Protein AF-A7T3Q7-F1 (afdb_monomer)

Mean predicted aligned error: 3.35 Å

Radius of gyration: 12.94 Å; Cα contacts (8 Å, |Δi|>4): 328; chains: 1; bounding box: 34×19×35 Å

Sequence (112 aa):
LTSINTNRLPGLTSINTNTWPGLTSINTNRLPGLTSINTNRLPGLTSINTNRLPGLTSINTNRLPGLTSINTNRLPGLTSINTNRLPGLTSINTNRLPGLTSINTNRLPGLT

Foldseek 3Di:
DQEAAAEDDEPAAEAAAEEDPNHAEYAAEDYQNHAEYEHYHYQRHAEYHEEQHQNHAEYEYEQHQNHAEYEYENHQNHAEYEYENHQNHADYHYYNHVNHNDYHYYDHVNHD

Organism: Nematostella vectensis (NCBI:txid45351)

Secondary structure (DSSP, 8-state):
--EEEEES-TT--EEEE---TT--EEEEE--TT--EEEEE--TT--EEEEE--TT--EEEEE--TT--EEEEE--TT--EEEEE--TT--EEEEE--TT--EEEEE--TT--

InterPro domains:
  IPR026135 Uncharacterised protein C6orf15 [PTHR15817] (2-112)

Solvent-accessible surface area (backbone atoms only — not comparable to full-atom values): 5360 Å² total; per-residue (Å²): 118,44,65,49,79,48,65,69,50,80,82,41,46,66,47,80,48,60,71,46,87,64,29,32,36,42,38,40,36,49,26,61,55,23,33,39,40,39,40,35,52,26,59,54,24,33,39,41,38,41,35,45,22,53,42,22,33,40,40,40,40,36,45,21,51,40,22,33,39,40,39,41,35,44,24,50,40,22,32,40,39,40,41,34,43,26,47,39,26,61,44,77,48,77,43,62,47,84,39,54,77,46,77,48,78,42,62,45,84,37,56,126

Structure (mmCIF, N/CA/C/O backbone):
data_AF-A7T3Q7-F1
#
_entry.id   AF-A7T3Q7-F1
#
loop_
_atom_site.group_PDB
_atom_site.id
_atom_site.type_symbol
_atom_site.label_atom_id
_atom_site.label_alt_id
_atom_site.label_comp_id
_atom_site.label_asym_id
_atom_site.label_entity_id
_atom_site.label_seq_id
_atom_site.pdbx_PDB_ins_code
_atom_site.Cartn_x
_atom_site.Cartn_y
_atom_site.Cartn_z
_atom_site.occupancy
_atom_site.B_iso_or_equiv
_atom_site.auth_seq_id
_atom_site.auth_comp_id
_atom_site.auth_asym_id
_atom_site.auth_atom_id
_atom_site.pdbx_PDB_model_num
ATOM 1 N N . LEU A 1 1 ? 20.546 1.817 -0.954 1.00 73.94 1 LEU A N 1
ATOM 2 C CA . LEU A 1 1 ? 19.454 1.421 -0.032 1.00 73.94 1 LEU A CA 1
ATOM 3 C C . LEU A 1 1 ? 18.258 1.010 -0.872 1.00 73.94 1 LEU A C 1
ATOM 5 O O . LEU A 1 1 ? 17.788 1.831 -1.645 1.00 73.94 1 LEU A O 1
ATOM 9 N N . THR A 1 2 ? 17.824 -0.245 -0.773 1.00 90.69 2 THR A N 1
ATOM 10 C CA . THR A 1 2 ? 16.707 -0.790 -1.570 1.00 90.69 2 THR A CA 1
ATOM 11 C C . THR A 1 2 ? 15.429 -0.973 -0.756 1.00 90.69 2 THR A C 1
ATOM 13 O O . THR A 1 2 ? 14.373 -1.238 -1.321 1.00 90.69 2 THR A O 1
ATOM 16 N N . SER A 1 3 ? 15.487 -0.810 0.566 1.00 95.00 3 SER A N 1
ATOM 17 C CA . SER A 1 3 ? 14.326 -0.947 1.443 1.00 95.00 3 SER A CA 1
ATOM 18 C C . SER A 1 3 ? 14.302 0.117 2.535 1.00 95.00 3 SER A C 1
ATOM 20 O O . SER A 1 3 ? 15.350 0.555 3.015 1.00 95.00 3 SER A O 1
ATOM 22 N N . ILE A 1 4 ? 13.091 0.508 2.936 1.00 95.38 4 ILE A N 1
ATOM 23 C CA . ILE A 1 4 ? 12.827 1.301 4.141 1.00 95.38 4 ILE A CA 1
ATOM 24 C C . ILE A 1 4 ? 12.087 0.412 5.133 1.00 95.38 4 ILE A C 1
ATOM 26 O O . ILE A 1 4 ? 11.054 -0.170 4.804 1.00 95.38 4 ILE A O 1
ATOM 30 N N . ASN A 1 5 ? 12.592 0.346 6.364 1.00 96.38 5 ASN A N 1
ATOM 31 C CA . ASN A 1 5 ? 11.947 -0.361 7.463 1.00 96.38 5 ASN A CA 1
ATOM 32 C C . ASN A 1 5 ? 11.730 0.609 8.624 1.00 96.38 5 ASN A C 1
ATOM 34 O O . ASN A 1 5 ? 12.686 1.054 9.254 1.00 96.38 5 ASN A O 1
ATOM 38 N N . THR A 1 6 ? 10.473 0.927 8.918 1.00 95.88 6 THR A N 1
ATOM 39 C CA . THR A 1 6 ? 10.090 1.805 10.029 1.00 95.88 6 THR A CA 1
ATOM 40 C C . THR A 1 6 ? 9.391 0.978 11.099 1.00 95.88 6 THR A C 1
ATOM 42 O O . THR A 1 6 ? 8.323 0.410 10.854 1.00 95.88 6 THR A O 1
ATOM 45 N N . ASN A 1 7 ? 9.996 0.876 12.285 1.00 94.44 7 ASN A N 1
ATOM 46 C CA . ASN A 1 7 ? 9.530 -0.020 13.342 1.00 94.44 7 ASN A CA 1
ATOM 47 C C . ASN A 1 7 ? 9.662 0.635 14.722 1.00 94.44 7 ASN A C 1
ATOM 49 O O . ASN A 1 7 ? 10.722 1.170 15.029 1.00 94.44 7 ASN A O 1
ATOM 53 N N . ARG A 1 8 ? 8.612 0.553 15.554 1.00 87.69 8 ARG A N 1
ATOM 54 C CA . ARG A 1 8 ? 8.638 0.963 16.978 1.00 87.69 8 ARG A CA 1
ATOM 55 C C . ARG A 1 8 ? 9.164 2.386 17.228 1.00 87.69 8 ARG A C 1
ATOM 57 O O . ARG A 1 8 ? 9.870 2.621 18.202 1.00 87.69 8 ARG A O 1
ATOM 64 N N . LEU A 1 9 ? 8.798 3.340 16.376 1.00 85.12 9 LEU A N 1
ATOM 65 C CA . LEU A 1 9 ? 9.084 4.754 16.605 1.00 85.12 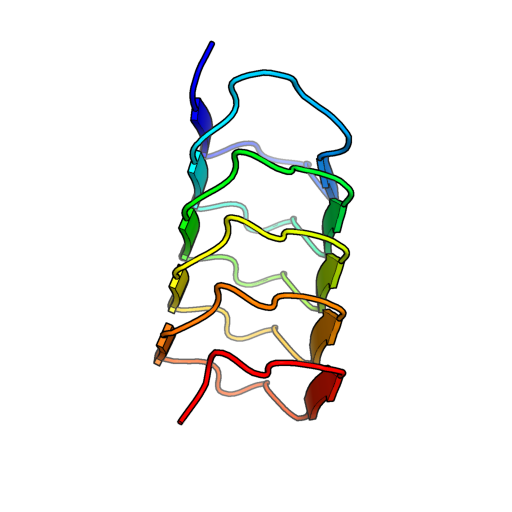9 LEU A CA 1
ATOM 66 C C . LEU A 1 9 ? 7.909 5.407 17.350 1.00 85.12 9 LEU A C 1
ATOM 68 O O . LEU A 1 9 ? 6.837 5.571 16.756 1.00 85.12 9 LEU A O 1
ATOM 72 N N . PRO A 1 10 ? 8.059 5.754 18.642 1.00 82.44 10 PRO A N 1
ATOM 73 C CA . PRO A 1 10 ? 7.056 6.541 19.348 1.00 82.44 10 PRO A CA 1
ATOM 74 C C . PRO A 1 10 ? 7.016 7.973 18.794 1.00 82.44 10 PRO A C 1
ATOM 76 O O . PRO A 1 10 ? 8.017 8.489 18.306 1.00 82.44 10 PRO A O 1
ATOM 79 N N . GLY A 1 11 ? 5.847 8.613 18.849 1.00 83.94 11 GLY A N 1
ATOM 80 C CA . GLY A 1 11 ? 5.670 10.012 18.435 1.00 83.94 11 GLY A CA 1
ATOM 81 C C . GLY A 1 11 ? 5.666 10.272 16.923 1.00 83.94 11 GLY A C 1
ATOM 82 O O . GLY A 1 11 ? 5.387 11.393 16.512 1.00 83.94 11 GLY A O 1
ATOM 83 N N . LEU A 1 12 ? 5.921 9.265 16.079 1.00 93.44 12 LEU A N 1
ATOM 84 C CA . LEU A 1 12 ? 5.836 9.430 14.629 1.00 93.44 12 LEU A CA 1
ATOM 85 C C . LEU A 1 12 ? 4.372 9.500 14.180 1.00 93.44 12 LEU A C 1
ATOM 87 O O . LEU A 1 12 ? 3.644 8.518 14.308 1.00 93.44 12 LEU A O 1
ATOM 91 N N . THR A 1 13 ? 3.966 10.642 13.626 1.00 95.19 13 THR A N 1
ATOM 92 C CA . THR A 1 13 ? 2.577 10.911 13.217 1.00 95.19 13 THR A CA 1
ATOM 93 C C . THR A 1 13 ? 2.327 10.725 11.726 1.00 95.19 13 THR A C 1
ATOM 95 O O . THR A 1 13 ? 1.205 10.417 11.333 1.00 95.19 13 THR A O 1
ATOM 98 N N . SER A 1 14 ? 3.350 10.857 10.879 1.00 96.06 14 SER A N 1
ATOM 99 C CA . SER A 1 14 ? 3.217 10.669 9.431 1.00 96.06 14 SER A CA 1
ATOM 100 C C . SER A 1 14 ? 4.471 10.065 8.808 1.00 96.06 14 SER A C 1
ATOM 102 O O . SER A 1 14 ? 5.586 10.276 9.284 1.00 96.06 14 SER A O 1
ATOM 104 N N . ILE A 1 15 ? 4.283 9.319 7.720 1.00 97.12 15 ILE A N 1
ATOM 105 C CA . ILE A 1 15 ? 5.360 8.863 6.838 1.00 97.12 15 ILE A CA 1
ATOM 106 C C . ILE A 1 15 ? 5.066 9.376 5.436 1.00 97.12 15 ILE A C 1
ATOM 108 O O . ILE A 1 15 ? 3.999 9.116 4.883 1.00 97.12 15 ILE A O 1
ATOM 112 N N . ASN A 1 16 ? 6.042 10.064 4.849 1.00 96.94 16 ASN A N 1
ATOM 113 C CA . ASN A 1 16 ? 5.993 10.508 3.464 1.00 96.94 16 ASN A CA 1
ATOM 114 C C . ASN A 1 16 ? 7.213 9.953 2.730 1.00 96.94 16 ASN A C 1
ATOM 116 O O . ASN A 1 16 ? 8.347 10.313 3.043 1.00 96.94 16 ASN A O 1
ATOM 120 N N . THR A 1 17 ? 6.986 9.077 1.756 1.00 95.69 17 THR A N 1
ATOM 121 C CA . THR A 1 17 ? 8.044 8.544 0.894 1.00 95.69 17 THR A CA 1
ATOM 122 C C . THR A 1 17 ? 7.813 9.025 -0.529 1.00 95.69 17 THR A C 1
ATOM 124 O O . THR A 1 17 ? 6.788 8.726 -1.140 1.00 95.69 17 THR A O 1
ATOM 127 N N . ASN A 1 18 ? 8.772 9.785 -1.046 1.00 93.38 18 ASN A N 1
ATOM 128 C CA . ASN A 1 18 ? 8.765 10.319 -2.405 1.00 93.38 18 ASN A CA 1
ATOM 129 C C . ASN A 1 18 ? 9.850 9.641 -3.249 1.00 93.38 18 ASN A C 1
ATOM 131 O O . ASN A 1 18 ? 10.477 8.689 -2.790 1.00 93.38 18 ASN A O 1
ATOM 135 N N . THR A 1 19 ? 10.073 10.146 -4.465 1.00 88.75 19 THR A N 1
ATOM 136 C CA . THR A 1 19 ? 11.057 9.649 -5.431 1.00 88.75 19 THR A CA 1
ATOM 137 C C . THR A 1 19 ? 12.378 9.241 -4.778 1.00 88.75 19 THR A C 1
ATOM 139 O O . THR A 1 19 ? 13.117 10.071 -4.258 1.00 88.75 19 THR A O 1
ATOM 142 N N . TRP A 1 20 ? 12.682 7.950 -4.868 1.00 88.31 20 TRP A N 1
ATOM 143 C CA . TRP A 1 20 ? 13.904 7.334 -4.378 1.00 88.31 20 TRP A CA 1
ATOM 144 C C . TRP A 1 20 ? 14.364 6.293 -5.407 1.00 88.31 20 TRP A C 1
ATOM 146 O O . TRP A 1 20 ? 13.758 5.222 -5.521 1.00 88.31 20 TRP A O 1
ATOM 156 N N . PRO A 1 21 ? 15.426 6.583 -6.179 1.00 87.50 21 PRO A N 1
ATOM 157 C CA . PRO A 1 21 ? 15.990 5.632 -7.131 1.00 87.50 21 PRO A CA 1
ATOM 158 C C . PRO A 1 21 ? 16.460 4.338 -6.451 1.00 87.50 21 PRO A C 1
ATOM 160 O O . PRO A 1 21 ? 17.223 4.369 -5.487 1.00 87.50 21 PRO A O 1
ATOM 163 N N . GLY A 1 22 ? 16.010 3.190 -6.958 1.00 88.56 22 GLY A N 1
ATOM 164 C CA . GLY A 1 22 ? 16.407 1.873 -6.449 1.00 88.56 22 GLY A CA 1
ATOM 165 C C . GLY A 1 22 ? 15.676 1.400 -5.186 1.00 88.56 22 GLY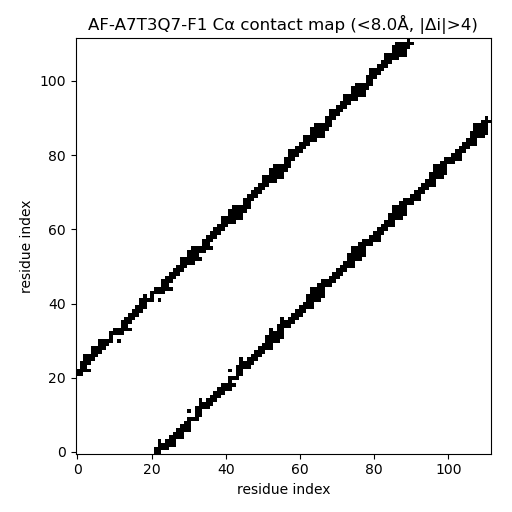 A C 1
ATOM 166 O O . GLY A 1 22 ? 15.975 0.309 -4.706 1.00 88.56 22 GLY A O 1
ATOM 167 N N . LEU A 1 23 ? 14.715 2.164 -4.653 1.00 96.12 23 LEU A N 1
ATOM 168 C CA . LEU A 1 23 ? 13.855 1.691 -3.567 1.00 96.12 23 LEU A CA 1
ATOM 169 C C . LEU A 1 23 ? 12.845 0.668 -4.103 1.00 96.12 2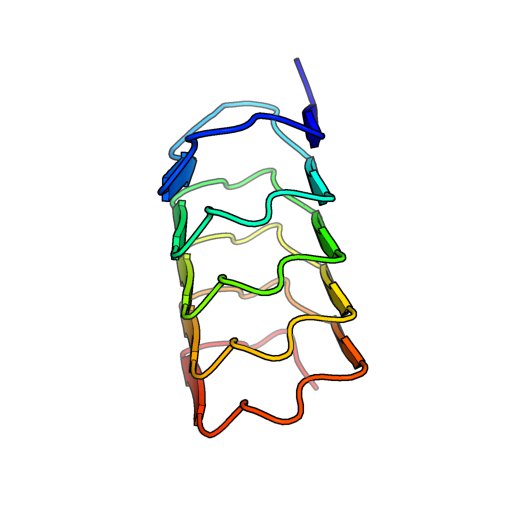3 LEU A C 1
ATOM 171 O O . LEU A 1 23 ? 12.026 1.003 -4.956 1.00 96.12 23 LEU A O 1
ATOM 175 N N . THR A 1 24 ? 12.884 -0.555 -3.576 1.00 97.06 24 THR A N 1
ATOM 176 C CA . THR A 1 24 ? 12.033 -1.677 -3.996 1.00 97.06 24 THR A CA 1
ATOM 177 C C . THR A 1 24 ? 10.996 -2.077 -2.950 1.00 97.06 24 THR A C 1
ATOM 179 O O . THR A 1 24 ? 9.960 -2.627 -3.314 1.00 97.06 24 THR A O 1
ATOM 182 N N . SER A 1 25 ? 11.197 -1.766 -1.665 1.00 97.25 25 SER A N 1
ATOM 183 C CA . SER A 1 25 ? 10.224 -2.118 -0.616 1.00 97.25 25 SER A CA 1
ATOM 184 C C . SER A 1 25 ? 10.105 -1.096 0.515 1.00 97.25 25 SER A C 1
ATOM 186 O O . SER A 1 25 ? 11.080 -0.456 0.916 1.00 97.25 25 SER A O 1
ATOM 188 N N . ILE A 1 26 ? 8.891 -0.976 1.058 1.00 98.00 26 ILE A N 1
ATOM 189 C CA . ILE A 1 26 ? 8.586 -0.196 2.264 1.00 98.00 26 ILE A CA 1
ATOM 190 C C . ILE A 1 26 ? 7.868 -1.101 3.263 1.00 98.00 26 ILE A C 1
ATOM 192 O O . ILE A 1 26 ? 6.827 -1.679 2.949 1.00 98.00 26 ILE A O 1
ATOM 196 N N . ASN A 1 27 ? 8.398 -1.184 4.482 1.00 97.94 27 ASN A N 1
ATOM 197 C CA . ASN A 1 27 ? 7.784 -1.908 5.588 1.00 97.94 27 ASN A CA 1
ATOM 198 C C . ASN A 1 27 ? 7.555 -0.972 6.777 1.00 97.94 27 ASN A C 1
ATOM 200 O O . ASN A 1 27 ? 8.492 -0.376 7.312 1.00 97.94 27 ASN A O 1
ATOM 204 N N . THR A 1 28 ? 6.311 -0.890 7.237 1.00 97.50 28 THR A N 1
ATOM 205 C CA . THR A 1 28 ? 5.899 -0.056 8.370 1.00 97.50 28 THR A CA 1
ATOM 206 C C . THR A 1 28 ? 5.212 -0.922 9.420 1.00 97.50 28 THR A C 1
ATOM 208 O O . THR A 1 28 ? 4.215 -1.588 9.131 1.00 97.50 28 THR A O 1
ATOM 211 N N . ASN A 1 29 ? 5.745 -0.948 10.644 1.00 96.94 29 ASN A N 1
ATOM 212 C CA . ASN A 1 29 ? 5.320 -1.904 11.667 1.00 96.94 29 ASN A CA 1
ATOM 213 C C . ASN A 1 29 ? 5.279 -1.291 13.076 1.00 96.94 29 ASN A C 1
ATOM 215 O O . ASN A 1 29 ? 6.234 -0.640 13.495 1.00 96.94 29 ASN A O 1
ATOM 219 N N . ARG A 1 30 ? 4.210 -1.565 13.841 1.00 94.25 30 ARG A N 1
ATOM 220 C CA . ARG A 1 30 ? 4.091 -1.201 15.273 1.00 94.25 30 ARG A CA 1
ATOM 221 C C . ARG A 1 30 ? 4.353 0.289 15.544 1.00 94.25 30 ARG A C 1
ATOM 223 O O . ARG A 1 30 ? 5.223 0.633 16.342 1.00 94.25 30 ARG A O 1
ATOM 230 N N . LEU A 1 31 ? 3.586 1.165 14.898 1.00 93.50 31 LEU A N 1
ATOM 231 C CA . LEU A 1 31 ? 3.607 2.611 15.145 1.00 93.50 31 LEU A CA 1
ATOM 232 C C . LEU A 1 31 ? 2.227 3.050 15.655 1.00 93.50 31 LEU A C 1
ATOM 234 O O . LEU A 1 31 ? 1.320 3.259 14.851 1.00 93.50 31 LEU A O 1
ATOM 238 N N . PRO A 1 32 ? 2.023 3.131 16.982 1.00 88.25 32 PRO A N 1
ATOM 239 C CA . PRO A 1 32 ? 0.708 3.417 17.551 1.00 88.25 32 PRO A CA 1
ATOM 240 C C . PRO A 1 32 ? 0.221 4.851 17.309 1.00 88.25 32 PRO A C 1
ATOM 242 O O . PRO A 1 32 ? -0.985 5.056 17.255 1.00 88.25 32 PRO A O 1
ATOM 245 N N . GLY A 1 33 ? 1.134 5.813 17.132 1.00 90.12 33 GLY A N 1
ATOM 246 C CA . GLY A 1 33 ? 0.807 7.224 16.883 1.00 90.12 33 GLY A CA 1
ATOM 247 C C . GLY A 1 33 ? 0.769 7.636 15.409 1.00 90.12 33 GLY A C 1
ATOM 248 O O . GLY A 1 33 ? 0.492 8.795 15.118 1.00 90.12 33 GLY A O 1
ATOM 249 N N . LEU A 1 34 ? 1.058 6.717 14.482 1.00 97.38 34 LEU A N 1
ATOM 250 C CA . LEU A 1 34 ? 1.107 7.027 13.056 1.00 97.38 34 LEU A CA 1
ATOM 251 C C . LEU A 1 34 ? -0.313 7.166 12.515 1.00 97.38 34 LEU A C 1
ATOM 253 O O . LEU A 1 34 ? -1.056 6.193 12.562 1.00 97.38 34 LEU A O 1
ATOM 257 N N . THR A 1 35 ? -0.662 8.332 11.972 1.00 97.38 35 THR A N 1
ATOM 258 C CA . THR A 1 35 ? -2.010 8.629 11.464 1.00 97.38 35 THR A CA 1
ATOM 259 C C . THR A 1 35 ? -2.103 8.578 9.944 1.00 97.38 35 THR A C 1
ATOM 261 O O . THR A 1 35 ? -3.173 8.294 9.411 1.00 97.38 35 THR A O 1
ATOM 264 N N . SER A 1 36 ? -0.995 8.780 9.224 1.00 97.44 36 SER A N 1
ATOM 265 C CA . SER A 1 36 ? -0.997 8.781 7.755 1.00 97.44 36 SER A CA 1
ATOM 266 C C . SER A 1 36 ? 0.271 8.200 7.130 1.00 97.44 36 SER A C 1
ATOM 268 O O . SER A 1 36 ? 1.385 8.381 7.631 1.00 97.44 36 SER A O 1
ATOM 270 N N . ILE A 1 37 ? 0.092 7.523 5.994 1.00 98.19 37 ILE A N 1
ATOM 271 C CA . ILE A 1 37 ? 1.173 7.078 5.109 1.00 98.19 37 ILE A CA 1
ATOM 272 C C . ILE A 1 37 ? 0.900 7.607 3.703 1.00 98.19 37 ILE A C 1
ATOM 274 O O . ILE A 1 37 ? -0.147 7.317 3.124 1.00 98.19 37 ILE A O 1
ATOM 278 N N . ASN A 1 38 ? 1.868 8.324 3.135 1.00 98.00 38 ASN A N 1
ATOM 279 C CA . ASN A 1 38 ? 1.842 8.762 1.745 1.00 98.00 38 ASN A CA 1
ATOM 280 C C . ASN A 1 38 ? 3.065 8.230 0.994 1.00 98.00 38 ASN A C 1
ATOM 282 O O . ASN A 1 38 ? 4.208 8.427 1.411 1.00 98.00 38 ASN A O 1
ATOM 286 N N . THR A 1 39 ? 2.830 7.585 -0.144 1.00 97.31 39 THR A N 1
ATOM 287 C CA . THR A 1 39 ? 3.878 7.027 -1.005 1.00 97.31 39 THR A CA 1
ATOM 288 C C . THR A 1 39 ? 3.674 7.499 -2.439 1.00 97.31 39 THR A C 1
ATOM 290 O O . THR A 1 39 ? 2.613 7.275 -3.026 1.00 97.31 39 THR A O 1
ATOM 293 N N . ASN A 1 40 ? 4.672 8.173 -3.014 1.00 96.06 40 ASN A N 1
ATOM 294 C CA . ASN A 1 40 ? 4.512 8.877 -4.284 1.00 96.06 40 ASN A CA 1
ATOM 295 C C . ASN A 1 40 ? 5.746 8.766 -5.191 1.00 96.06 40 ASN A C 1
ATOM 297 O O . ASN A 1 40 ? 6.877 8.892 -4.728 1.00 96.06 40 ASN A O 1
ATOM 301 N N . ARG A 1 41 ? 5.522 8.603 -6.503 1.00 94.00 41 ARG A N 1
ATOM 302 C CA . ARG A 1 41 ? 6.557 8.666 -7.561 1.00 94.00 41 ARG A CA 1
ATOM 303 C C . ARG A 1 41 ? 7.753 7.726 -7.343 1.00 94.00 41 ARG A C 1
ATOM 305 O O . ARG A 1 41 ? 8.902 8.118 -7.532 1.00 94.00 41 ARG A O 1
ATOM 312 N N . LEU A 1 42 ? 7.493 6.469 -7.000 1.00 93.31 42 LEU A N 1
ATOM 313 C CA . LEU A 1 42 ? 8.521 5.432 -6.898 1.00 93.31 42 LEU A CA 1
ATOM 314 C C . LEU A 1 42 ? 8.391 4.422 -8.045 1.00 93.31 42 LEU A C 1
ATOM 316 O O . LEU A 1 42 ? 7.582 3.499 -7.952 1.00 93.31 42 LEU A O 1
ATOM 320 N N . PRO A 1 43 ? 9.168 4.572 -9.132 1.00 89.69 43 PRO A N 1
ATOM 321 C CA . PRO A 1 43 ? 9.053 3.688 -10.287 1.00 89.69 43 PRO A CA 1
ATOM 322 C C . PRO A 1 43 ? 9.530 2.256 -10.020 1.00 89.69 43 PRO A C 1
ATOM 324 O O . PRO A 1 43 ? 8.994 1.334 -10.621 1.00 89.69 43 PRO A O 1
ATOM 327 N N . GLY A 1 44 ? 10.498 2.072 -9.116 1.00 91.81 44 GLY A N 1
ATOM 328 C CA . GLY A 1 44 ? 11.071 0.763 -8.781 1.00 91.81 44 GLY A CA 1
ATOM 329 C C . GLY A 1 44 ? 10.466 0.081 -7.552 1.00 91.81 44 GLY A C 1
ATOM 330 O O . GLY A 1 44 ? 10.908 -1.011 -7.206 1.00 91.81 44 GLY A O 1
ATOM 331 N N . LEU A 1 45 ? 9.492 0.706 -6.880 1.00 97.31 45 LEU A N 1
ATOM 332 C CA . LEU A 1 45 ? 8.889 0.131 -5.678 1.00 97.31 45 LEU A CA 1
ATOM 333 C C . LEU A 1 45 ? 7.994 -1.036 -6.072 1.00 97.31 45 LEU A C 1
ATOM 335 O O . LEU A 1 45 ? 7.040 -0.816 -6.804 1.00 97.31 45 LEU A O 1
ATOM 339 N N . THR A 1 46 ? 8.265 -2.233 -5.555 1.00 96.88 46 THR A N 1
ATOM 340 C CA . THR A 1 46 ? 7.511 -3.455 -5.869 1.00 96.88 46 THR A CA 1
ATOM 341 C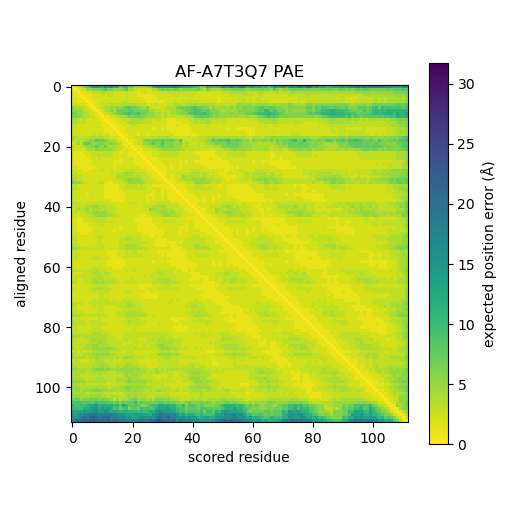 C . THR A 1 46 ? 6.549 -3.861 -4.759 1.00 96.88 46 THR A C 1
ATOM 343 O O . THR A 1 46 ? 5.527 -4.486 -5.039 1.00 96.88 46 THR A O 1
ATOM 346 N N . SER A 1 47 ? 6.814 -3.474 -3.506 1.00 97.31 47 SER A N 1
ATOM 347 C CA . SER A 1 47 ? 5.980 -3.881 -2.368 1.00 97.31 47 SER A CA 1
ATOM 348 C C . SER A 1 47 ? 5.831 -2.818 -1.279 1.00 97.31 47 SER A C 1
ATOM 350 O O . SER A 1 47 ? 6.769 -2.083 -0.952 1.00 97.31 47 SER A O 1
ATOM 352 N N . ILE A 1 48 ? 4.637 -2.780 -0.680 1.00 97.88 48 ILE A N 1
ATOM 353 C CA . ILE A 1 48 ? 4.329 -2.01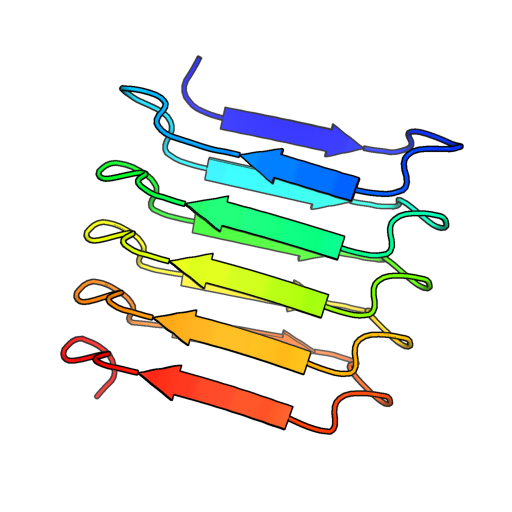0 0.531 1.00 97.88 48 ILE A CA 1
ATOM 354 C C . ILE A 1 48 ? 3.699 -2.951 1.557 1.00 97.88 48 ILE A C 1
ATOM 356 O O . ILE A 1 48 ? 2.675 -3.578 1.282 1.00 97.88 48 ILE A O 1
ATOM 360 N N . ASN A 1 49 ? 4.280 -3.015 2.757 1.00 98.12 49 ASN A N 1
ATOM 361 C CA . ASN A 1 49 ? 3.739 -3.783 3.875 1.00 98.12 49 ASN A CA 1
ATOM 362 C C . ASN A 1 49 ? 3.480 -2.886 5.086 1.00 98.12 49 ASN A C 1
ATOM 364 O O . ASN A 1 49 ? 4.377 -2.209 5.593 1.00 98.12 49 ASN A O 1
ATOM 368 N N . THR A 1 50 ? 2.257 -2.935 5.602 1.00 97.38 50 THR A N 1
ATOM 369 C CA . THR A 1 50 ? 1.798 -2.101 6.714 1.00 97.38 50 THR A CA 1
ATOM 370 C C . THR A 1 50 ? 1.135 -2.973 7.777 1.00 97.38 50 THR A C 1
ATOM 372 O O . THR A 1 50 ? 0.170 -3.684 7.495 1.00 97.38 50 THR A O 1
ATOM 375 N N . ASN A 1 51 ? 1.651 -2.962 9.011 1.00 97.44 51 ASN A N 1
ATOM 376 C CA . ASN A 1 51 ? 1.235 -3.924 10.037 1.00 97.44 51 ASN A CA 1
ATOM 377 C C . ASN A 1 51 ? 1.143 -3.315 11.447 1.00 97.44 51 ASN A C 1
ATOM 379 O O . ASN A 1 51 ? 2.075 -2.648 11.903 1.00 97.44 51 ASN A O 1
ATOM 383 N N . ARG A 1 52 ? 0.061 -3.626 12.179 1.00 95.94 52 ARG A N 1
ATOM 384 C CA . ARG A 1 52 ? -0.145 -3.246 13.595 1.00 95.94 52 ARG A CA 1
ATOM 385 C C . ARG A 1 52 ? -0.015 -1.737 13.829 1.00 95.94 52 ARG A C 1
ATOM 387 O O . ARG A 1 52 ? 0.802 -1.301 14.642 1.00 95.94 52 ARG A O 1
ATOM 394 N N . LEU A 1 53 ? -0.822 -0.952 13.125 1.00 96.00 53 LEU A N 1
ATOM 395 C CA . LEU A 1 53 ? -0.891 0.502 13.284 1.00 96.00 53 LEU A CA 1
ATOM 396 C C . LEU A 1 53 ? -2.291 0.888 13.784 1.00 96.00 53 LEU A C 1
ATOM 398 O O . LEU A 1 53 ? -3.190 1.102 12.972 1.00 96.00 53 LEU A O 1
ATOM 402 N N . PRO A 1 54 ? -2.520 0.904 15.109 1.00 93.00 54 PRO A N 1
ATOM 403 C CA . PRO A 1 54 ? -3.848 1.154 15.662 1.00 93.00 54 PRO A CA 1
ATOM 404 C C . PRO A 1 54 ? -4.386 2.562 15.382 1.00 93.00 54 PRO A C 1
ATOM 406 O O . PRO A 1 54 ? -5.591 2.696 15.212 1.00 93.00 54 PRO A O 1
ATOM 409 N N . GLY A 1 55 ? -3.514 3.573 15.297 1.00 92.94 55 GLY A N 1
ATOM 410 C CA . GLY A 1 55 ? -3.893 4.966 15.032 1.00 92.94 55 GLY A CA 1
ATOM 411 C C . GLY A 1 55 ? -3.886 5.383 13.557 1.00 92.94 55 GLY A C 1
ATOM 412 O O . GLY A 1 55 ? -4.184 6.538 13.268 1.00 92.94 55 GLY A O 1
ATOM 413 N N . LEU A 1 56 ? -3.537 4.484 12.627 1.00 97.69 56 LEU A N 1
ATOM 414 C CA . LEU A 1 56 ? -3.433 4.836 11.209 1.00 97.69 56 LEU A CA 1
ATOM 415 C C . LEU A 1 56 ? -4.823 5.042 10.630 1.00 97.69 56 LEU A C 1
ATOM 417 O O . LEU A 1 56 ? -5.594 4.095 10.636 1.00 97.69 56 LEU A O 1
ATOM 421 N N . THR A 1 57 ? -5.109 6.227 10.087 1.00 97.88 57 THR A N 1
ATOM 422 C CA . THR A 1 57 ? -6.423 6.570 9.523 1.00 97.88 57 THR A CA 1
ATOM 423 C C . THR A 1 57 ? -6.439 6.560 7.999 1.00 97.88 57 THR A C 1
ATOM 425 O O . THR A 1 57 ? -7.478 6.277 7.404 1.00 97.88 57 THR A O 1
ATOM 428 N N . SER A 1 58 ? -5.300 6.810 7.345 1.00 97.56 58 SER A N 1
ATOM 429 C CA . SER A 1 58 ? -5.237 6.908 5.881 1.00 9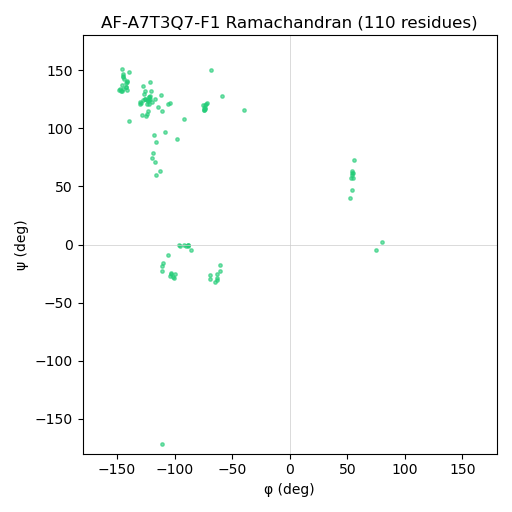7.56 58 SER A CA 1
ATOM 430 C C . SER A 1 58 ? -3.954 6.347 5.269 1.00 97.56 58 SER A C 1
ATOM 432 O O . SER A 1 58 ? -2.850 6.519 5.796 1.00 97.56 58 SER A O 1
ATOM 434 N N . ILE A 1 59 ? -4.109 5.707 4.107 1.00 98.00 59 ILE A N 1
ATOM 435 C CA . ILE A 1 59 ? -3.011 5.301 3.220 1.00 98.00 59 ILE A CA 1
ATOM 436 C C . ILE A 1 59 ? -3.259 5.897 1.836 1.00 98.00 59 ILE A C 1
ATOM 438 O O . ILE A 1 59 ? -4.288 5.617 1.220 1.00 98.00 59 ILE A O 1
ATOM 442 N N . ASN A 1 60 ? -2.293 6.655 1.315 1.00 97.69 60 ASN A N 1
ATOM 443 C CA . ASN A 1 60 ? -2.327 7.181 -0.048 1.00 97.69 60 ASN A CA 1
ATOM 444 C C . ASN A 1 60 ? -1.115 6.698 -0.851 1.00 97.69 60 ASN A C 1
ATOM 446 O O . ASN A 1 60 ? 0.036 6.925 -0.476 1.00 97.69 60 ASN A O 1
ATOM 450 N N . THR A 1 61 ? -1.373 6.074 -1.999 1.00 96.44 61 THR A N 1
ATOM 451 C CA . THR A 1 61 ? -0.340 5.576 -2.919 1.00 96.44 61 THR A CA 1
ATOM 452 C C . THR A 1 61 ? -0.570 6.124 -4.325 1.00 96.44 61 THR A C 1
ATOM 454 O O . THR A 1 61 ? -1.683 6.081 -4.853 1.00 96.44 61 THR A O 1
ATOM 457 N N . ASN A 1 62 ? 0.466 6.698 -4.940 1.00 96.25 62 ASN A N 1
ATOM 458 C CA . ASN A 1 62 ? 0.313 7.420 -6.204 1.00 96.25 62 ASN A CA 1
ATOM 459 C C . ASN A 1 62 ? 1.527 7.257 -7.129 1.00 96.25 62 ASN A C 1
ATOM 461 O O . ASN A 1 62 ? 2.668 7.444 -6.702 1.00 96.25 62 ASN A O 1
ATOM 465 N N . ARG A 1 63 ? 1.279 6.971 -8.416 1.00 94.44 63 ARG A N 1
ATOM 466 C CA . ARG A 1 63 ? 2.306 6.879 -9.477 1.00 94.44 63 ARG A CA 1
ATOM 467 C C . ARG A 1 63 ? 3.431 5.904 -9.115 1.00 94.44 63 ARG A C 1
ATOM 469 O O . ARG A 1 63 ? 4.600 6.285 -9.062 1.00 94.44 63 ARG A O 1
ATOM 476 N N . LEU A 1 64 ? 3.066 4.646 -8.890 1.00 94.12 64 LEU A N 1
ATOM 477 C CA . LEU A 1 64 ? 4.002 3.561 -8.582 1.00 94.12 64 LEU A CA 1
ATOM 478 C C . LEU A 1 64 ? 3.877 2.492 -9.682 1.00 94.12 64 LEU A C 1
ATOM 480 O O . LEU A 1 64 ? 3.158 1.511 -9.507 1.00 94.12 64 LEU A O 1
ATOM 484 N N . PRO A 1 65 ? 4.486 2.709 -10.864 1.00 91.44 65 PRO A N 1
ATOM 485 C CA . PRO A 1 65 ? 4.316 1.815 -12.008 1.00 91.44 65 PRO A CA 1
ATOM 486 C C . PRO A 1 65 ? 4.845 0.397 -11.775 1.00 91.44 65 PRO A C 1
ATOM 488 O O . PRO A 1 65 ? 4.272 -0.533 -12.330 1.00 91.44 65 PRO A O 1
ATOM 491 N N . GLY A 1 66 ? 5.881 0.230 -10.947 1.00 92.12 66 GLY A N 1
ATOM 492 C CA . GLY A 1 66 ? 6.440 -1.077 -10.593 1.00 92.12 66 GLY A CA 1
ATOM 493 C C . GLY A 1 66 ? 5.794 -1.757 -9.383 1.00 92.12 66 GLY A C 1
ATOM 494 O O . GLY A 1 66 ? 6.228 -2.849 -9.025 1.00 92.12 66 GLY A O 1
ATOM 495 N N . LEU A 1 67 ? 4.798 -1.137 -8.732 1.00 95.56 67 LEU A N 1
ATOM 496 C CA . LEU A 1 67 ? 4.221 -1.686 -7.504 1.00 95.56 67 LEU A CA 1
ATOM 497 C C . LEU A 1 67 ? 3.341 -2.879 -7.833 1.00 95.56 67 LEU A C 1
ATOM 499 O O . LEU A 1 67 ? 2.318 -2.696 -8.478 1.00 95.56 67 LEU A O 1
ATOM 503 N N . THR A 1 68 ? 3.705 -4.060 -7.335 1.00 94.75 68 THR A N 1
ATOM 504 C CA . THR A 1 68 ? 2.970 -5.305 -7.585 1.00 94.75 68 THR A CA 1
ATOM 505 C C . THR A 1 68 ? 2.072 -5.702 -6.424 1.00 94.75 68 THR A C 1
ATOM 507 O O . THR A 1 68 ? 1.026 -6.309 -6.643 1.00 94.75 68 THR A O 1
ATOM 510 N N . SER A 1 69 ? 2.429 -5.330 -5.189 1.00 94.56 69 SER A N 1
ATOM 511 C CA . SER A 1 69 ? 1.697 -5.768 -3.997 1.00 94.56 69 SER A CA 1
ATOM 512 C C . SER A 1 69 ? 1.554 -4.702 -2.912 1.00 94.56 69 SER A C 1
ATOM 514 O O . SER A 1 69 ? 2.492 -3.970 -2.582 1.00 94.56 69 SER A O 1
ATOM 516 N N . ILE A 1 70 ? 0.365 -4.670 -2.307 1.00 95.44 70 ILE A N 1
ATOM 517 C CA . ILE A 1 70 ? 0.074 -3.935 -1.073 1.00 95.44 70 ILE A CA 1
ATOM 518 C C . ILE A 1 70 ? -0.472 -4.926 -0.045 1.00 95.44 70 ILE A C 1
ATOM 520 O O . ILE A 1 70 ? -1.492 -5.571 -0.287 1.00 95.44 70 ILE A O 1
ATOM 524 N N . ASN A 1 71 ? 0.171 -5.019 1.119 1.00 97.00 71 ASN A N 1
ATOM 525 C CA . ASN A 1 71 ? -0.299 -5.841 2.233 1.00 97.00 71 ASN A CA 1
ATOM 526 C C . ASN A 1 71 ? -0.556 -4.975 3.467 1.00 97.00 71 ASN A C 1
ATOM 528 O O . ASN A 1 71 ? 0.345 -4.311 3.983 1.00 97.00 71 ASN A O 1
ATOM 532 N N . THR A 1 72 ? -1.780 -5.027 3.982 1.00 95.94 72 THR A N 1
ATOM 533 C CA . THR A 1 72 ? -2.204 -4.285 5.174 1.00 95.94 72 THR A CA 1
ATOM 534 C C . THR A 1 72 ? -2.810 -5.233 6.206 1.00 95.94 72 THR A C 1
ATOM 536 O O . THR A 1 72 ? -3.624 -6.099 5.883 1.00 95.94 72 THR A O 1
ATOM 539 N N . ASN A 1 73 ? -2.389 -5.120 7.467 1.00 97.25 73 ASN A N 1
ATOM 540 C CA . ASN A 1 73 ? -2.802 -6.057 8.512 1.00 97.25 73 ASN A CA 1
ATOM 541 C C . ASN A 1 73 ? -2.938 -5.381 9.883 1.00 97.25 73 ASN A C 1
ATOM 543 O O . ASN A 1 73 ? -2.011 -4.701 10.334 1.00 97.25 73 ASN A O 1
ATOM 547 N N . ARG A 1 74 ? -4.054 -5.638 10.583 1.00 96.75 74 ARG A N 1
ATOM 548 C CA . ARG A 1 74 ? -4.330 -5.134 11.945 1.00 96.75 74 ARG A CA 1
ATOM 549 C C . ARG A 1 74 ? -4.214 -3.609 12.021 1.00 96.75 74 ARG A C 1
ATOM 551 O O . ARG A 1 74 ? -3.381 -3.082 12.762 1.00 96.75 74 ARG A O 1
ATOM 558 N N . LEU A 1 75 ? -5.056 -2.91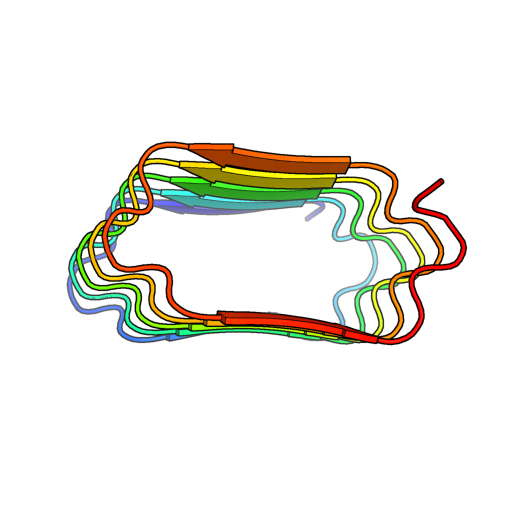8 11.258 1.00 96.94 75 LEU A N 1
ATOM 559 C CA . LEU A 1 75 ? -5.154 -1.455 11.253 1.00 96.94 75 LEU A CA 1
ATOM 560 C C . LEU A 1 75 ? -6.583 -1.067 11.678 1.00 96.94 75 LEU A C 1
ATOM 562 O O . LEU A 1 75 ? -7.415 -0.758 10.830 1.00 96.94 75 LEU A O 1
ATOM 566 N N . PRO A 1 76 ? -6.923 -1.177 12.978 1.00 95.25 76 PRO A N 1
ATOM 567 C CA . PRO A 1 76 ? -8.289 -0.965 13.455 1.00 95.25 76 PRO A CA 1
ATOM 568 C C . PRO A 1 76 ? -8.818 0.457 13.234 1.00 95.25 76 PRO A C 1
ATOM 570 O O . PRO A 1 76 ? -10.020 0.602 13.048 1.00 95.25 76 PRO A O 1
ATOM 573 N N . GLY A 1 77 ? -7.947 1.472 13.217 1.00 94.81 77 GLY A N 1
ATOM 574 C CA . GLY A 1 77 ? -8.319 2.864 12.950 1.00 94.81 77 GLY A CA 1
ATOM 575 C C . GLY A 1 77 ? -8.317 3.270 11.473 1.00 94.81 77 GLY A C 1
ATOM 576 O O . GLY A 1 77 ? -8.613 4.427 11.182 1.00 94.81 77 GLY A O 1
ATOM 577 N N . LEU A 1 78 ? -7.969 2.367 10.544 1.00 97.94 78 LEU A N 1
ATOM 578 C CA . LEU A 1 78 ? -7.821 2.724 9.130 1.00 97.94 78 LEU A CA 1
ATOM 579 C C . LEU A 1 78 ? -9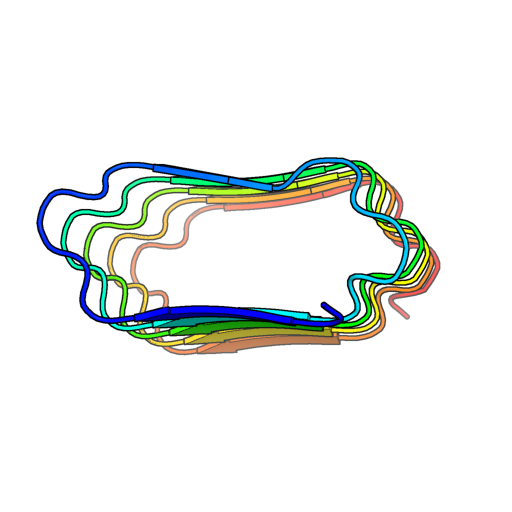.189 2.950 8.508 1.00 97.94 78 LEU A C 1
ATOM 581 O O . LEU A 1 78 ? -9.949 1.998 8.401 1.00 97.94 78 LEU A O 1
ATOM 585 N N . THR A 1 79 ? -9.463 4.172 8.053 1.00 97.75 79 THR A N 1
ATOM 586 C CA . THR A 1 79 ? -10.751 4.543 7.453 1.00 97.75 79 THR A CA 1
ATOM 587 C C . THR A 1 79 ? -10.699 4.601 5.931 1.00 97.75 79 THR A C 1
ATOM 589 O O . THR A 1 79 ? -11.708 4.344 5.273 1.00 97.75 79 THR A O 1
ATOM 592 N N . SER A 1 80 ? -9.531 4.898 5.352 1.00 96.62 80 SER A N 1
ATOM 593 C CA . SER A 1 80 ? -9.399 5.107 3.908 1.00 96.62 80 SER A CA 1
ATOM 594 C C . SER A 1 80 ? -8.110 4.550 3.309 1.00 96.62 80 SER A C 1
ATOM 596 O O . SER A 1 80 ? -7.011 4.707 3.851 1.00 96.62 80 SER A O 1
ATOM 598 N N . ILE A 1 81 ? -8.252 3.939 2.133 1.00 96.19 81 ILE A N 1
ATOM 599 C CA . ILE A 1 81 ? -7.146 3.591 1.239 1.00 96.19 81 ILE A CA 1
ATOM 600 C C . ILE A 1 81 ? -7.405 4.258 -0.110 1.00 96.19 81 ILE A C 1
ATOM 602 O O . ILE A 1 81 ? -8.409 3.975 -0.760 1.00 96.19 81 ILE A O 1
ATOM 606 N N . ASN A 1 82 ? -6.482 5.109 -0.555 1.00 95.75 82 ASN A N 1
ATOM 607 C CA . ASN A 1 82 ? -6.530 5.716 -1.880 1.00 95.75 82 ASN A CA 1
ATOM 608 C C . ASN A 1 82 ? -5.327 5.272 -2.709 1.00 95.75 82 ASN A C 1
ATOM 610 O O . ASN A 1 82 ? -4.169 5.448 -2.315 1.00 95.75 82 ASN A O 1
ATOM 614 N N . THR A 1 83 ? -5.600 4.726 -3.888 1.00 93.31 83 THR A N 1
ATOM 615 C CA . THR A 1 83 ? -4.578 4.284 -4.831 1.00 93.31 83 THR A CA 1
ATOM 616 C C . THR A 1 83 ? -4.813 4.895 -6.210 1.00 93.31 83 THR A C 1
ATOM 618 O O . THR A 1 83 ? -5.944 4.996 -6.691 1.00 93.31 83 THR A O 1
ATOM 621 N N . ASN A 1 84 ? -3.746 5.368 -6.856 1.00 94.62 84 ASN A N 1
ATOM 622 C CA . ASN A 1 84 ? -3.851 6.027 -8.156 1.00 94.62 84 ASN A CA 1
ATOM 623 C C . ASN A 1 84 ? -2.644 5.739 -9.053 1.00 94.62 84 ASN A C 1
ATOM 625 O O . ASN A 1 84 ? -1.497 5.938 -8.643 1.00 94.62 84 ASN A O 1
ATOM 629 N N . ARG A 1 85 ? -2.903 5.364 -10.311 1.00 93.00 85 ARG A N 1
ATOM 630 C CA . ARG A 1 85 ? -1.883 5.082 -11.339 1.00 93.00 85 ARG A CA 1
ATOM 631 C C . ARG A 1 85 ? -0.870 4.036 -10.867 1.00 93.00 85 ARG A C 1
ATOM 633 O O . ARG A 1 85 ? 0.328 4.321 -10.792 1.00 93.00 85 ARG A O 1
ATOM 640 N N . LEU A 1 86 ? -1.364 2.836 -10.573 1.00 92.94 86 LEU A N 1
ATOM 641 C CA . LEU A 1 86 ? -0.544 1.675 -10.212 1.00 92.94 86 LEU A CA 1
ATOM 642 C C . LEU A 1 86 ? -0.729 0.571 -11.271 1.00 92.94 86 LEU A C 1
ATOM 644 O O . LEU A 1 86 ? -1.408 -0.421 -11.020 1.00 92.94 86 LEU A O 1
ATOM 648 N N . PRO A 1 87 ? -0.205 0.759 -12.496 1.00 90.50 87 PRO A N 1
ATOM 649 C CA . PRO A 1 87 ? -0.425 -0.176 -13.597 1.00 90.50 87 PRO A CA 1
ATOM 650 C C . PRO A 1 87 ? 0.136 -1.581 -13.367 1.00 90.50 87 PRO A C 1
ATOM 652 O O . PRO A 1 87 ? -0.393 -2.512 -13.955 1.00 90.50 87 PRO A O 1
ATOM 655 N N . GLY A 1 88 ? 1.163 -1.738 -12.528 1.00 90.00 88 GLY A N 1
ATOM 656 C CA . GLY A 1 88 ? 1.732 -3.042 -12.184 1.00 90.00 88 GLY A CA 1
ATOM 657 C C . GLY A 1 88 ? 1.069 -3.747 -10.998 1.00 90.00 88 GLY A C 1
ATOM 658 O O . GLY A 1 88 ? 1.522 -4.828 -10.636 1.00 90.00 88 GLY A O 1
ATOM 659 N N . LEU A 1 89 ? 0.048 -3.150 -10.365 1.00 92.56 89 LEU A N 1
ATOM 660 C CA . LEU A 1 89 ? -0.527 -3.692 -9.134 1.00 92.56 89 LEU A CA 1
ATOM 661 C C . LEU A 1 89 ? -1.386 -4.915 -9.440 1.00 92.56 89 LEU A C 1
ATOM 663 O O . LEU A 1 89 ? -2.425 -4.779 -10.077 1.00 92.56 89 LEU A O 1
ATOM 667 N N . THR A 1 90 ? -0.975 -6.072 -8.927 1.00 90.38 90 THR A N 1
ATOM 668 C CA . THR A 1 90 ? -1.669 -7.352 -9.126 1.00 90.38 90 THR A CA 1
ATOM 669 C C . THR A 1 90 ? -2.344 -7.867 -7.858 1.00 90.38 90 THR A C 1
ATOM 671 O O . THR A 1 90 ? -3.190 -8.749 -7.935 1.00 90.38 90 THR A O 1
ATOM 674 N N . SER A 1 91 ? -1.992 -7.340 -6.677 1.00 89.50 91 SER A N 1
ATOM 675 C CA . SER A 1 91 ? -2.532 -7.836 -5.408 1.00 89.50 91 SER A CA 1
ATOM 676 C C . SER A 1 91 ? -2.689 -6.747 -4.348 1.00 89.50 91 SER A C 1
ATOM 678 O O . SER A 1 91 ? -1.751 -6.006 -4.038 1.00 89.50 91 SER A O 1
ATOM 680 N N . ILE A 1 92 ? -3.854 -6.742 -3.695 1.00 90.44 92 ILE A N 1
ATOM 681 C CA . ILE A 1 92 ? -4.111 -6.007 -2.453 1.00 90.44 92 ILE A CA 1
ATOM 682 C C . ILE A 1 92 ? -4.621 -7.002 -1.411 1.00 90.44 92 ILE A C 1
ATOM 684 O O . ILE A 1 92 ? -5.747 -7.480 -1.508 1.00 90.44 92 ILE A O 1
ATOM 688 N N . ASN A 1 93 ? -3.810 -7.285 -0.393 1.00 92.50 93 ASN A N 1
ATOM 689 C CA . ASN A 1 93 ? -4.221 -8.128 0.725 1.00 92.50 93 ASN A CA 1
ATOM 690 C C . ASN A 1 93 ? -4.513 -7.265 1.945 1.00 92.50 93 ASN A C 1
ATOM 692 O O . ASN A 1 93 ? -3.645 -6.542 2.448 1.00 92.50 93 ASN A O 1
ATOM 696 N N . THR A 1 94 ? -5.737 -7.366 2.447 1.00 91.62 94 THR A N 1
ATOM 697 C CA . THR A 1 94 ? -6.185 -6.655 3.639 1.00 91.62 94 THR A CA 1
ATOM 698 C C . THR A 1 94 ? -6.662 -7.645 4.695 1.00 91.62 94 THR A C 1
ATOM 700 O O . THR A 1 94 ? -7.277 -8.666 4.396 1.00 91.62 94 THR A O 1
ATOM 703 N N . ASN A 1 95 ? -6.338 -7.391 5.963 1.00 94.62 95 ASN A N 1
ATOM 704 C CA . ASN A 1 95 ? -6.770 -8.247 7.065 1.00 94.62 95 ASN A CA 1
ATOM 705 C C . ASN A 1 95 ? -6.984 -7.425 8.340 1.00 94.62 95 ASN A C 1
ATOM 707 O O . ASN A 1 95 ? -6.107 -6.652 8.739 1.00 94.62 95 ASN A O 1
ATOM 711 N N . ARG A 1 96 ? -8.123 -7.640 9.016 1.00 94.44 96 ARG A N 1
AT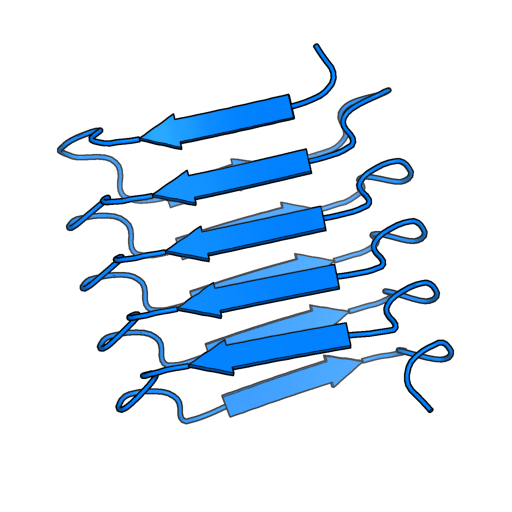OM 712 C CA . ARG A 1 96 ? -8.484 -6.974 10.282 1.00 94.44 96 ARG A CA 1
ATOM 713 C C . ARG A 1 96 ? -8.424 -5.448 10.170 1.00 94.44 96 ARG A C 1
ATOM 715 O O . ARG A 1 96 ? -7.630 -4.797 10.854 1.00 94.44 96 ARG A O 1
ATOM 722 N N . LEU A 1 97 ? -9.289 -4.912 9.312 1.00 95.69 97 LEU A N 1
ATOM 723 C CA . LEU A 1 97 ? -9.503 -3.479 9.105 1.00 95.69 97 LEU A CA 1
ATOM 724 C C . LEU A 1 97 ? -10.942 -3.078 9.507 1.00 95.69 97 LEU A C 1
ATOM 726 O O . LEU A 1 97 ? -11.703 -2.636 8.653 1.00 95.69 97 LEU A O 1
ATOM 730 N N . PRO A 1 98 ? -11.365 -3.279 10.773 1.00 94.69 98 PRO A N 1
ATOM 731 C CA . PRO A 1 98 ? -12.753 -3.052 11.195 1.00 94.69 98 PRO A CA 1
ATOM 732 C C . PRO A 1 98 ? -13.249 -1.608 11.010 1.00 94.69 98 PRO A C 1
ATOM 734 O O . PRO A 1 98 ? -14.452 -1.401 10.936 1.00 94.69 98 PRO A O 1
ATOM 737 N N . GLY A 1 99 ? -12.346 -0.623 10.942 1.00 93.12 99 GLY A N 1
ATOM 738 C CA . GLY A 1 99 ? -12.686 0.782 10.703 1.00 93.12 99 GLY A CA 1
ATOM 739 C C . GLY A 1 99 ? -12.721 1.201 9.230 1.00 93.12 99 GLY A C 1
ATOM 740 O O . GLY A 1 99 ? -12.985 2.371 8.960 1.00 93.12 99 GLY A O 1
ATOM 741 N N . LEU A 1 100 ? -12.430 0.299 8.282 1.00 96.19 100 LEU A N 1
ATOM 742 C CA . LEU A 1 100 ? -12.285 0.669 6.874 1.00 96.19 100 LEU A CA 1
ATOM 743 C C . LEU A 1 100 ? -13.646 0.958 6.249 1.00 96.19 100 LEU A C 1
ATOM 745 O O . LEU A 1 100 ? -14.480 0.066 6.127 1.00 96.19 100 LEU A O 1
ATOM 749 N N . THR A 1 101 ? -13.837 2.198 5.806 1.00 95.31 101 THR A N 1
ATOM 750 C CA . THR A 1 101 ? -15.086 2.650 5.183 1.00 95.31 101 THR A CA 1
ATOM 751 C C . THR A 1 101 ? -14.937 2.938 3.696 1.00 95.31 101 THR A C 1
ATOM 753 O O . THR A 1 101 ? -15.937 2.975 2.985 1.00 95.31 101 THR A O 1
ATOM 756 N N . SER A 1 102 ? -13.710 3.138 3.198 1.00 93.81 102 SER A N 1
ATOM 757 C CA . SER A 1 102 ? -13.482 3.492 1.796 1.00 93.81 102 SER A CA 1
ATOM 758 C C . SER A 1 102 ? -12.199 2.902 1.211 1.00 93.81 102 SER A C 1
ATOM 760 O O . SER A 1 102 ? -11.123 2.944 1.815 1.00 93.81 102 SER A O 1
ATOM 762 N N . ILE A 1 103 ? -12.319 2.396 -0.018 1.00 91.69 103 ILE A N 1
ATOM 763 C CA . ILE A 1 103 ? -11.194 2.060 -0.890 1.00 91.69 103 ILE A CA 1
ATOM 764 C C . ILE A 1 103 ? -11.449 2.736 -2.233 1.00 91.69 103 ILE A C 1
ATOM 766 O O . ILE A 1 103 ? -12.353 2.342 -2.965 1.00 91.69 103 ILE A O 1
ATOM 770 N N . ASN A 1 104 ? -10.640 3.738 -2.566 1.00 92.31 104 ASN A N 1
ATOM 771 C CA . ASN A 1 104 ? -10.702 4.401 -3.862 1.00 92.31 104 ASN A CA 1
ATOM 772 C C . ASN A 1 104 ? -9.520 3.960 -4.708 1.00 92.31 104 ASN A C 1
ATOM 774 O O . ASN A 1 104 ? -8.364 4.184 -4.344 1.00 92.31 104 ASN A O 1
ATOM 778 N N . THR A 1 105 ? -9.814 3.373 -5.862 1.00 87.56 105 THR A N 1
ATOM 779 C CA . THR A 1 105 ? -8.792 2.958 -6.816 1.00 87.56 105 THR A CA 1
ATOM 780 C C . THR A 1 105 ? -9.003 3.659 -8.148 1.00 87.56 105 THR A C 1
ATOM 782 O O . THR A 1 105 ? -10.114 3.735 -8.663 1.00 87.56 105 THR A O 1
ATOM 785 N N . ASN A 1 106 ? -7.932 4.222 -8.702 1.00 87.56 106 ASN A N 1
ATOM 786 C CA . ASN A 1 106 ? -7.964 4.899 -9.993 1.00 87.56 106 ASN A CA 1
ATOM 787 C C . ASN A 1 106 ? -6.837 4.386 -10.891 1.00 87.56 106 ASN A C 1
ATOM 789 O O . ASN A 1 106 ? -5.657 4.502 -10.555 1.00 87.56 106 ASN A O 1
ATOM 793 N N . ARG A 1 107 ? -7.204 3.876 -12.074 1.00 81.62 107 ARG A N 1
ATOM 794 C CA . ARG A 1 107 ? -6.278 3.371 -13.106 1.00 81.62 107 ARG A CA 1
ATOM 795 C C . ARG A 1 107 ? -5.337 2.278 -12.578 1.00 81.62 107 ARG A C 1
ATOM 797 O O . ARG A 1 107 ? -4.132 2.501 -12.430 1.00 81.62 107 ARG A O 1
ATOM 804 N N . LEU A 1 108 ? -5.915 1.098 -12.355 1.00 79.75 108 LEU A N 1
ATOM 805 C CA . LEU A 1 108 ? -5.229 -0.152 -12.012 1.00 79.75 108 LEU A CA 1
ATOM 806 C C . LEU A 1 108 ? -5.349 -1.185 -13.153 1.00 79.75 108 LEU A C 1
ATOM 808 O O . LEU A 1 108 ? -5.979 -2.217 -12.960 1.00 79.75 108 LEU A O 1
ATOM 812 N N . PRO A 1 109 ? -4.801 -0.937 -14.358 1.00 69.69 109 PRO A N 1
ATOM 813 C CA . PRO A 1 109 ? -4.945 -1.873 -15.478 1.00 69.69 109 PRO A CA 1
ATOM 814 C C . PRO A 1 109 ? -4.347 -3.268 -15.220 1.00 69.69 109 PRO A C 1
ATOM 816 O O . PRO A 1 109 ? -4.680 -4.192 -15.947 1.00 69.69 109 PRO A O 1
ATOM 819 N N . GLY A 1 110 ? -3.469 -3.421 -14.221 1.00 65.94 110 GLY A N 1
ATOM 820 C CA . GLY A 1 110 ? -2.870 -4.705 -13.842 1.00 65.94 110 GLY A CA 1
ATOM 821 C C . GLY A 1 110 ? -3.689 -5.550 -12.860 1.00 65.94 110 GLY A C 1
ATOM 822 O O . GLY A 1 110 ? -3.284 -6.672 -12.570 1.00 65.94 110 GLY A O 1
ATOM 823 N N . LEU A 1 111 ? -4.810 -5.031 -12.347 1.00 62.44 111 LEU A N 1
ATOM 824 C CA . LEU A 1 111 ? -5.688 -5.747 -11.423 1.00 62.44 111 LEU A CA 1
ATOM 825 C C . LEU A 1 111 ? -6.857 -6.345 -12.220 1.00 62.44 111 LEU A C 1
ATOM 827 O O . LEU A 1 111 ? -7.853 -5.664 -12.460 1.00 62.44 111 LEU A O 1
ATOM 831 N N . THR A 1 112 ? -6.681 -7.585 -12.681 1.00 53.25 112 THR A N 1
ATOM 832 C CA . THR A 1 112 ? -7.727 -8.426 -13.293 1.00 53.25 112 THR A CA 1
ATOM 833 C C . THR A 1 112 ? -8.367 -9.334 -12.263 1.00 53.25 112 THR A C 1
ATOM 835 O O . THR A 1 112 ? -7.586 -9.971 -11.520 1.00 53.25 112 THR A O 1
#

Nearest PDB structures (foldseek):
  8glv-assembly1_EM  TM=3.831E-01  e=1.624E-01  Chlamydomonas reinhardtii
  4mqw-assembly1_X  TM=5.262E-01  e=2.290E+00  Homo sapiens
  1kq5-assembly1_A  TM=3.355E-01  e=1.875E+00  Saccharomyces cerevisiae
  8enr-assembly1_D  TM=3.008E-01  e=1.971E+00  Escherichia coli

pLDDT: mean 92.7, std 7.22, range [53.25, 98.19]